Protein AF-A0A177KRY2-F1 (afdb_monomer)

Mean predicted aligned error: 4.09 Å

pLDDT: mean 91.43, std 7.75, range [54.47, 98.31]

Sequence (106 aa):
MLKSVDVFIIATMAFMISAVFRNSSLAIGVSLFLLFKGPNVTYLLAMRYEWTKYILFANTNLLQYETGSAIVEGMNFGFSIAILAVYYTAFQLLAFFVFSKRDVAA

Structure (mmCIF, N/CA/C/O backbone):
data_AF-A0A177KRY2-F1
#
_entry.id   AF-A0A177KRY2-F1
#
loop_
_atom_site.group_PDB
_atom_site.id
_atom_site.type_symbol
_atom_site.label_atom_id
_atom_site.label_alt_id
_atom_site.label_comp_id
_atom_site.label_asym_id
_atom_site.label_entity_id
_atom_site.label_seq_id
_atom_site.pdbx_PDB_ins_code
_atom_site.Cartn_x
_atom_site.Cartn_y
_atom_site.Cartn_z
_atom_site.occupancy
_atom_site.B_iso_or_equiv
_atom_site.auth_seq_id
_atom_site.auth_comp_id
_atom_site.auth_asym_id
_atom_site.auth_atom_id
_atom_site.pdbx_PDB_model_num
ATOM 1 N N . MET A 1 1 ? 1.597 14.540 -10.238 1.00 66.94 1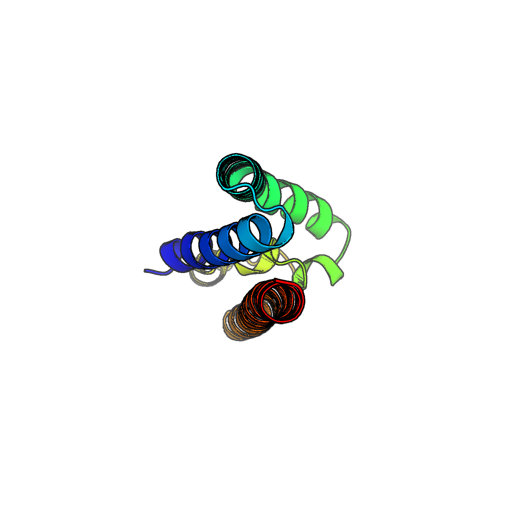 MET A N 1
ATOM 2 C CA . MET A 1 1 ? 0.379 13.699 -10.208 1.00 66.94 1 MET A CA 1
ATOM 3 C C . MET A 1 1 ? 0.688 12.229 -9.924 1.00 66.94 1 MET A C 1
ATOM 5 O O . MET A 1 1 ? 0.024 11.656 -9.084 1.00 66.94 1 MET A O 1
ATOM 9 N N . LEU A 1 2 ? 1.716 11.609 -10.515 1.00 78.69 2 LEU A N 1
ATOM 10 C CA . LEU A 1 2 ? 2.016 10.192 -10.232 1.00 78.69 2 LEU A CA 1
ATOM 11 C C . LEU A 1 2 ? 2.484 9.912 -8.788 1.00 78.69 2 LEU A C 1
ATOM 13 O O . LEU A 1 2 ? 2.095 8.906 -8.206 1.00 78.69 2 LEU A O 1
ATOM 17 N N . LYS A 1 3 ? 3.232 10.834 -8.159 1.00 79.50 3 LYS A N 1
ATOM 18 C CA . LYS A 1 3 ? 3.687 10.681 -6.757 1.00 79.50 3 LYS A CA 1
ATOM 19 C C . LYS A 1 3 ? 2.549 10.633 -5.733 1.00 79.50 3 LYS A C 1
ATOM 21 O O . LYS A 1 3 ? 2.725 10.059 -4.666 1.00 79.50 3 LYS A O 1
ATOM 26 N N . SER A 1 4 ? 1.395 11.239 -6.024 1.00 87.06 4 SER A N 1
ATOM 27 C CA . SER A 1 4 ? 0.275 11.241 -5.076 1.00 87.06 4 SER A CA 1
ATOM 28 C C . SER A 1 4 ? -0.434 9.892 -4.997 1.00 87.06 4 SER A C 1
ATOM 30 O O . SER A 1 4 ? -1.136 9.659 -4.021 1.00 87.06 4 SER A O 1
ATOM 32 N N . VAL A 1 5 ? -0.237 8.998 -5.976 1.00 91.06 5 VAL A N 1
ATOM 33 C CA . VAL A 1 5 ? -0.807 7.642 -5.944 1.00 91.06 5 VAL A CA 1
ATOM 34 C C . VAL A 1 5 ? -0.228 6.835 -4.784 1.00 91.06 5 VAL A C 1
ATOM 36 O O . VAL A 1 5 ? -0.983 6.185 -4.070 1.00 91.06 5 VAL A O 1
ATOM 39 N N . ASP A 1 6 ? 1.080 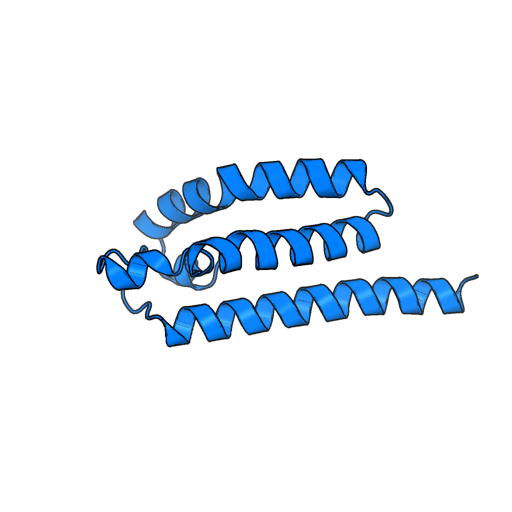6.935 -4.542 1.00 90.75 6 ASP A N 1
ATOM 40 C CA . ASP A 1 6 ? 1.745 6.264 -3.420 1.00 90.75 6 ASP A CA 1
ATOM 41 C C . ASP A 1 6 ? 1.133 6.693 -2.080 1.00 90.75 6 ASP A C 1
ATOM 43 O O . ASP A 1 6 ? 0.601 5.877 -1.331 1.00 90.75 6 ASP A O 1
ATOM 47 N N . VAL A 1 7 ? 1.069 8.006 -1.836 1.00 92.44 7 VAL A N 1
ATOM 48 C CA . VAL A 1 7 ? 0.472 8.565 -0.612 1.00 92.44 7 VAL A CA 1
ATOM 49 C C . VAL A 1 7 ? -1.002 8.179 -0.474 1.00 92.44 7 VAL A C 1
ATOM 51 O O . VAL A 1 7 ? -1.444 7.842 0.623 1.00 92.44 7 VAL A O 1
ATOM 54 N N . PHE A 1 8 ? -1.762 8.193 -1.571 1.00 94.81 8 PHE A N 1
ATOM 55 C CA . PHE A 1 8 ? -3.168 7.793 -1.574 1.00 94.81 8 PHE A CA 1
ATOM 56 C C . PHE A 1 8 ? -3.344 6.331 -1.147 1.00 94.81 8 PHE A C 1
ATOM 58 O O . PHE A 1 8 ? -4.126 6.039 -0.242 1.00 94.81 8 PHE A O 1
ATOM 65 N N . ILE A 1 9 ? -2.578 5.411 -1.733 1.00 96.50 9 ILE A N 1
ATOM 66 C CA . ILE A 1 9 ? -2.648 3.987 -1.396 1.00 96.50 9 ILE A CA 1
ATOM 67 C C . ILE A 1 9 ? -2.214 3.751 0.056 1.00 96.50 9 ILE A C 1
ATOM 69 O O . ILE A 1 9 ? -2.898 3.040 0.795 1.00 96.50 9 ILE A O 1
ATOM 73 N N . ILE A 1 10 ? -1.150 4.410 0.516 1.00 95.62 10 ILE A N 1
ATOM 74 C CA . ILE A 1 10 ? -0.710 4.329 1.915 1.00 95.62 10 ILE A CA 1
ATOM 75 C C . ILE A 1 10 ? -1.765 4.886 2.876 1.00 95.62 10 ILE A C 1
ATOM 77 O O . ILE A 1 10 ? -1.978 4.303 3.937 1.00 95.62 10 ILE A O 1
ATOM 81 N N . ALA A 1 11 ? -2.483 5.951 2.512 1.00 95.88 11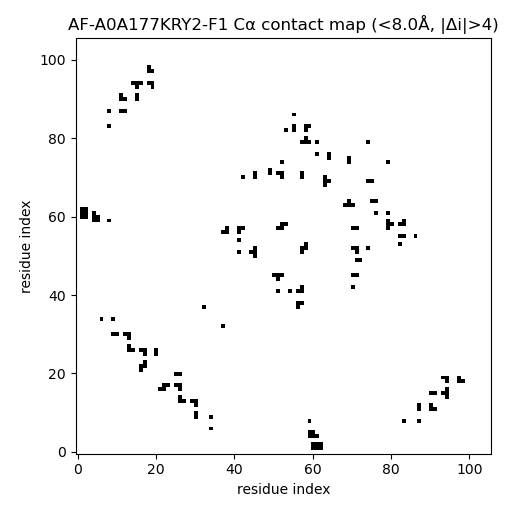 ALA A N 1
ATOM 82 C CA . ALA A 1 11 ? -3.584 6.467 3.322 1.00 95.88 11 ALA A CA 1
ATOM 83 C C . ALA A 1 11 ? -4.732 5.449 3.446 1.00 95.88 11 ALA A C 1
ATOM 85 O O . ALA A 1 11 ? -5.284 5.272 4.532 1.00 95.88 11 ALA A O 1
ATOM 86 N N . THR A 1 12 ? -5.056 4.723 2.372 1.00 96.75 12 THR A N 1
ATOM 87 C CA . THR A 1 12 ? -6.088 3.668 2.411 1.00 96.75 12 THR A CA 1
ATOM 88 C C . THR A 1 12 ? -5.652 2.462 3.249 1.00 96.75 12 THR A C 1
ATOM 90 O O . THR A 1 12 ? -6.454 1.900 3.994 1.00 96.75 12 THR A O 1
ATOM 93 N N . MET A 1 13 ? -4.360 2.122 3.224 1.00 97.25 13 MET A N 1
ATOM 94 C CA . MET A 1 13 ? -3.773 1.129 4.125 1.00 97.25 13 MET A CA 1
ATOM 95 C C . MET A 1 13 ? -3.841 1.595 5.585 1.00 97.25 13 MET A C 1
ATOM 97 O O . MET A 1 13 ? -4.259 0.829 6.451 1.00 97.25 13 MET A O 1
ATOM 101 N N . ALA A 1 14 ? -3.492 2.855 5.863 1.00 97.00 14 ALA A N 1
ATOM 102 C CA . ALA A 1 14 ? -3.583 3.445 7.197 1.00 97.00 14 ALA A CA 1
ATOM 103 C C . ALA A 1 14 ? -5.017 3.407 7.734 1.00 97.00 14 ALA A C 1
ATOM 105 O O . ALA A 1 14 ? -5.238 3.060 8.892 1.00 97.00 14 ALA A O 1
ATOM 106 N N . PHE A 1 15 ? -5.998 3.711 6.886 1.00 96.62 15 PHE A N 1
ATOM 107 C CA . PHE A 1 15 ? -7.412 3.594 7.224 1.00 96.62 15 PHE A CA 1
ATOM 108 C C . PHE A 1 15 ? -7.813 2.152 7.569 1.00 96.62 15 PHE A C 1
ATOM 110 O O . PHE A 1 15 ? -8.464 1.918 8.585 1.00 96.62 15 PHE A O 1
ATOM 117 N N . MET A 1 16 ? -7.379 1.168 6.780 1.00 97.19 16 MET A N 1
ATOM 118 C CA . MET A 1 16 ? -7.632 -0.242 7.090 1.00 97.19 16 MET A CA 1
ATOM 119 C C . MET A 1 16 ? -6.988 -0.657 8.422 1.00 97.19 16 MET A C 1
ATOM 121 O O . MET A 1 16 ? -7.654 -1.264 9.261 1.00 97.19 16 MET A O 1
ATOM 125 N N . ILE A 1 17 ? -5.736 -0.265 8.671 1.00 96.38 17 ILE A N 1
ATOM 126 C CA . ILE A 1 17 ? -5.043 -0.542 9.937 1.00 96.38 17 ILE A CA 1
ATOM 127 C C . ILE A 1 17 ? -5.776 0.128 11.109 1.00 96.38 17 ILE A C 1
ATOM 129 O O . ILE A 1 17 ? -5.972 -0.507 12.144 1.00 96.38 17 ILE A O 1
ATOM 133 N N . SER A 1 18 ? -6.233 1.376 10.974 1.00 96.50 18 SER A N 1
ATOM 134 C CA . SER A 1 18 ? -6.953 2.060 12.057 1.00 96.50 18 SER A CA 1
ATOM 135 C C . SER A 1 18 ? -8.287 1.381 12.377 1.00 96.50 18 SER A C 1
ATOM 137 O O . SER A 1 18 ? -8.626 1.241 13.553 1.00 96.50 18 SER A O 1
ATOM 139 N N . ALA A 1 19 ? -9.000 0.887 11.359 1.00 93.75 19 ALA A N 1
ATOM 140 C CA . ALA A 1 19 ? -10.235 0.126 11.524 1.00 93.75 19 ALA A CA 1
ATOM 141 C C . ALA A 1 19 ? -9.992 -1.212 12.245 1.00 93.75 19 ALA A C 1
ATOM 143 O O . ALA A 1 19 ? -10.692 -1.526 13.212 1.00 93.75 19 ALA A O 1
ATOM 144 N N . VAL A 1 20 ? -8.973 -1.967 11.812 1.00 93.75 20 VAL A N 1
ATOM 145 C CA . VAL A 1 20 ? -8.607 -3.286 12.357 1.00 93.75 20 VAL A CA 1
ATOM 146 C C . VAL A 1 20 ? -8.099 -3.180 13.796 1.00 93.75 20 VAL A C 1
ATOM 148 O O . VAL A 1 20 ? -8.595 -3.876 14.681 1.00 93.75 20 VAL A O 1
ATOM 151 N N . PHE A 1 21 ? -7.134 -2.294 14.051 1.00 93.38 21 PHE A N 1
ATOM 152 C CA . PHE A 1 21 ? -6.469 -2.165 15.352 1.00 93.38 21 PHE A CA 1
ATOM 153 C C . PHE A 1 21 ? -7.172 -1.201 16.311 1.00 93.38 21 PHE A C 1
ATOM 155 O O . PHE A 1 21 ? -6.772 -1.094 17.469 1.00 93.38 21 PHE A O 1
ATOM 162 N N . ARG A 1 22 ? -8.211 -0.490 15.853 1.00 90.62 22 ARG A N 1
ATOM 163 C CA . ARG A 1 22 ? -8.965 0.507 16.636 1.00 90.62 22 ARG A CA 1
ATOM 164 C C . ARG A 1 22 ? -8.074 1.598 17.246 1.00 90.62 22 ARG A C 1
ATOM 166 O O . ARG A 1 22 ? -8.377 2.126 18.312 1.00 90.62 22 ARG A O 1
ATOM 173 N N . ASN A 1 23 ? -6.965 1.926 16.586 1.00 93.69 23 ASN A N 1
ATOM 174 C CA . ASN A 1 23 ? -5.981 2.880 17.086 1.00 93.69 23 ASN A CA 1
ATOM 175 C C . ASN A 1 23 ? -5.401 3.710 15.936 1.00 93.69 23 ASN A C 1
ATOM 177 O O . ASN A 1 23 ? -4.586 3.229 15.146 1.00 93.69 23 ASN A O 1
ATOM 181 N N . SER A 1 24 ? -5.814 4.977 15.862 1.00 92.75 24 SER A N 1
ATOM 182 C CA . SER A 1 24 ? -5.371 5.911 14.824 1.00 92.75 24 SER A CA 1
ATOM 183 C C . SER A 1 24 ? -3.889 6.267 14.948 1.00 92.75 24 SER A C 1
ATOM 185 O O . SER A 1 24 ? -3.208 6.377 13.934 1.00 92.75 24 SER A O 1
ATOM 187 N N . SER A 1 25 ? -3.358 6.388 16.169 1.00 94.62 25 SER A N 1
ATOM 188 C CA . SER A 1 25 ? -1.938 6.694 16.395 1.00 94.62 25 SER A CA 1
ATOM 189 C C . SER A 1 25 ? -1.036 5.557 15.918 1.00 94.62 25 SER A C 1
ATOM 191 O O . SER A 1 25 ? -0.034 5.800 15.246 1.00 94.62 25 SER A O 1
ATOM 193 N N . LEU A 1 26 ? -1.424 4.308 16.202 1.00 95.06 26 LEU A N 1
ATOM 194 C CA . LEU A 1 26 ? -0.730 3.121 15.699 1.00 95.06 26 LEU A CA 1
ATOM 195 C C . LEU A 1 26 ? -0.782 3.073 14.173 1.00 95.06 26 LEU A C 1
ATOM 197 O O . LEU A 1 26 ? 0.245 2.863 13.534 1.00 95.06 26 LEU A O 1
ATOM 201 N N . ALA A 1 27 ? -1.954 3.314 13.586 1.00 95.44 27 ALA A N 1
ATOM 202 C CA . ALA A 1 27 ? -2.119 3.306 12.140 1.00 95.44 27 ALA A CA 1
ATOM 203 C C . ALA A 1 27 ? -1.225 4.335 11.439 1.00 95.44 27 ALA A C 1
ATOM 205 O O . ALA A 1 27 ? -0.565 3.996 10.456 1.00 95.44 27 ALA A O 1
ATOM 206 N N . ILE A 1 28 ? -1.153 5.558 11.970 1.00 95.00 28 ILE A N 1
ATOM 207 C CA . ILE A 1 28 ? -0.263 6.606 11.459 1.00 95.00 28 ILE A CA 1
ATOM 208 C C . ILE A 1 28 ? 1.198 6.157 11.569 1.00 95.00 28 ILE A C 1
ATOM 210 O O . ILE A 1 28 ? 1.917 6.181 10.572 1.00 95.00 28 ILE A O 1
ATOM 214 N N . GLY A 1 29 ? 1.629 5.696 12.748 1.00 96.12 29 GLY A N 1
ATOM 215 C CA . GLY A 1 29 ? 3.014 5.280 12.982 1.00 96.12 29 GLY A CA 1
ATOM 216 C C . GLY A 1 29 ? 3.458 4.135 12.068 1.00 96.12 29 GLY A C 1
ATOM 217 O O . GLY A 1 29 ? 4.500 4.228 11.418 1.00 96.12 29 GLY A O 1
ATOM 218 N N . VAL A 1 30 ? 2.643 3.083 11.959 1.00 96.06 30 VAL A N 1
ATOM 219 C CA . VAL A 1 30 ? 2.928 1.925 11.098 1.00 96.06 30 VAL A CA 1
ATOM 220 C C . VAL A 1 30 ? 2.933 2.324 9.625 1.00 96.06 30 VAL A C 1
ATOM 222 O O . VAL A 1 30 ? 3.832 1.930 8.887 1.00 96.06 30 VAL A O 1
ATOM 225 N N . SER A 1 31 ? 1.975 3.138 9.184 1.00 94.81 31 SER A N 1
ATOM 226 C CA . SER A 1 31 ? 1.872 3.516 7.770 1.00 94.81 31 SER A CA 1
ATOM 227 C C . SER A 1 31 ? 3.007 4.431 7.335 1.00 94.81 31 SER A C 1
ATOM 229 O O . SER A 1 31 ? 3.541 4.249 6.246 1.00 94.81 31 SER A O 1
ATOM 231 N N . LEU A 1 32 ? 3.438 5.360 8.194 1.00 94.56 32 LEU A N 1
ATOM 232 C CA . LEU A 1 32 ? 4.626 6.177 7.940 1.00 94.56 32 LEU A CA 1
ATOM 233 C C . LEU A 1 32 ? 5.893 5.322 7.910 1.00 94.56 32 LEU A C 1
ATOM 235 O O . LEU A 1 32 ? 6.713 5.470 7.008 1.00 94.56 32 LEU A O 1
ATOM 239 N N . PHE A 1 33 ? 6.044 4.390 8.853 1.00 95.88 33 PHE A N 1
ATOM 240 C CA . PHE A 1 33 ? 7.167 3.456 8.834 1.00 95.88 33 PHE A CA 1
ATOM 241 C C . PHE A 1 33 ? 7.218 2.670 7.517 1.00 95.88 33 PHE A C 1
ATOM 243 O O . PHE A 1 33 ? 8.269 2.590 6.879 1.00 95.88 33 PHE A O 1
ATOM 250 N N . LEU A 1 34 ? 6.076 2.141 7.075 1.00 94.88 34 LEU A N 1
ATOM 251 C CA . LEU A 1 34 ? 5.956 1.389 5.831 1.00 94.88 34 LEU A CA 1
ATOM 252 C C . LEU A 1 34 ? 6.145 2.257 4.582 1.00 94.88 34 LEU A C 1
ATOM 254 O O . LEU A 1 34 ? 6.764 1.787 3.635 1.00 94.88 34 LEU A O 1
ATOM 258 N N . LEU A 1 35 ? 5.702 3.516 4.588 1.00 92.44 35 LEU A N 1
ATOM 259 C CA . LEU A 1 35 ? 5.941 4.461 3.492 1.00 92.44 35 LEU A CA 1
ATOM 260 C C . LEU A 1 35 ? 7.441 4.615 3.212 1.00 92.44 35 LEU A C 1
ATOM 262 O O . LEU A 1 35 ? 7.872 4.577 2.064 1.00 92.44 35 LEU A O 1
ATOM 266 N N . PHE A 1 36 ? 8.256 4.740 4.263 1.00 91.31 36 PHE A N 1
ATOM 267 C CA . PHE A 1 36 ? 9.700 4.911 4.100 1.00 91.31 36 PHE A CA 1
ATOM 268 C C . PHE A 1 36 ? 10.450 3.588 3.922 1.00 91.31 36 PHE A C 1
ATOM 270 O O . PHE A 1 36 ? 11.402 3.513 3.146 1.00 91.31 36 PHE A O 1
ATOM 277 N N . LYS A 1 37 ? 10.078 2.530 4.650 1.00 95.06 37 LYS A N 1
ATOM 278 C CA . LYS A 1 37 ? 10.822 1.258 4.643 1.00 95.06 37 LYS A CA 1
ATOM 279 C C . LYS A 1 37 ? 10.335 0.266 3.595 1.00 95.06 37 LYS A C 1
ATOM 281 O O . LYS A 1 37 ? 11.162 -0.469 3.063 1.00 95.06 37 LYS A O 1
ATOM 286 N N . GLY A 1 38 ? 9.046 0.262 3.271 1.00 93.94 38 GLY A N 1
ATOM 287 C CA . GLY A 1 38 ? 8.420 -0.679 2.340 1.00 93.94 38 GLY A CA 1
ATOM 288 C C . GLY A 1 38 ? 9.118 -0.734 0.979 1.00 93.94 38 GLY A C 1
ATOM 289 O O . GLY A 1 38 ? 9.569 -1.819 0.597 1.00 93.94 38 GLY A O 1
ATOM 290 N N . PRO A 1 39 ? 9.311 0.402 0.280 1.00 92.50 39 PRO A N 1
ATOM 291 C CA . PRO A 1 39 ? 10.010 0.423 -1.005 1.00 92.50 39 PRO A CA 1
ATOM 292 C C . PRO A 1 39 ? 11.456 -0.080 -0.913 1.00 92.50 39 PRO A C 1
ATOM 294 O O . PRO A 1 39 ? 11.889 -0.865 -1.750 1.00 92.50 39 PRO A O 1
ATOM 297 N N . ASN A 1 40 ? 12.188 0.298 0.142 1.00 93.12 40 ASN A N 1
ATOM 298 C CA . ASN A 1 40 ? 13.576 -0.126 0.348 1.00 93.12 40 ASN A CA 1
ATOM 299 C C . ASN A 1 40 ? 13.699 -1.644 0.543 1.00 93.12 40 ASN A C 1
ATOM 301 O O . ASN A 1 40 ? 14.529 -2.291 -0.089 1.00 93.12 40 ASN A O 1
ATOM 305 N N . VAL A 1 41 ? 12.853 -2.224 1.398 1.00 95.12 41 VAL A N 1
ATOM 306 C CA . VAL A 1 41 ? 12.826 -3.677 1.628 1.00 95.12 41 VAL A CA 1
ATOM 307 C C . VAL A 1 41 ? 12.421 -4.413 0.353 1.00 95.12 41 VAL A C 1
ATOM 309 O O . VAL A 1 41 ? 13.031 -5.417 -0.004 1.00 95.12 41 VAL A O 1
ATOM 312 N N . THR A 1 42 ? 11.430 -3.885 -0.363 1.00 94.62 42 THR A N 1
ATOM 313 C CA . THR A 1 42 ? 10.957 -4.464 -1.623 1.00 94.62 42 THR A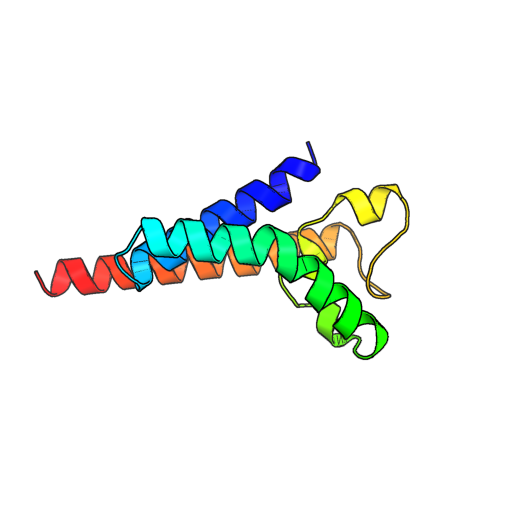 CA 1
ATOM 314 C C . THR A 1 42 ? 12.051 -4.449 -2.685 1.00 94.62 42 THR A C 1
ATOM 316 O O . THR A 1 42 ? 12.264 -5.457 -3.345 1.00 94.62 42 THR A O 1
ATOM 319 N N . TYR A 1 43 ? 12.811 -3.360 -2.800 1.00 92.75 43 TYR A N 1
ATOM 320 C CA . TYR A 1 43 ? 13.952 -3.279 -3.710 1.00 92.75 43 TYR A CA 1
ATOM 321 C C . TYR A 1 43 ? 15.025 -4.335 -3.397 1.00 92.75 43 TYR A C 1
ATOM 323 O O . TYR A 1 43 ? 15.505 -5.017 -4.298 1.00 92.75 43 TYR A O 1
ATOM 331 N N . LEU A 1 44 ? 15.355 -4.543 -2.117 1.00 94.38 44 LEU A N 1
ATOM 332 C CA . LEU A 1 44 ? 16.308 -5.584 -1.711 1.00 94.38 44 LEU A CA 1
ATOM 333 C C . LEU A 1 44 ? 15.812 -7.000 -2.044 1.00 94.38 44 LEU A C 1
ATOM 335 O O . LEU A 1 44 ? 16.607 -7.853 -2.437 1.00 94.38 44 LEU A O 1
ATOM 339 N N . LEU A 1 45 ? 14.510 -7.259 -1.900 1.00 94.31 45 LEU A N 1
ATOM 340 C CA . LEU A 1 45 ? 13.902 -8.544 -2.263 1.00 94.31 45 LEU A CA 1
ATOM 341 C C . LEU A 1 45 ? 13.850 -8.746 -3.782 1.00 94.31 45 LEU A C 1
ATOM 343 O O . LEU A 1 45 ? 14.107 -9.852 -4.260 1.00 94.31 45 LEU A O 1
ATOM 347 N N . ALA A 1 46 ? 13.589 -7.678 -4.537 1.00 93.81 46 ALA A N 1
ATOM 348 C CA . ALA A 1 46 ? 13.514 -7.696 -5.993 1.00 93.81 46 ALA A CA 1
ATOM 349 C C . ALA A 1 46 ? 14.829 -8.148 -6.642 1.00 93.81 46 ALA A C 1
ATOM 351 O O . ALA A 1 46 ? 14.796 -8.828 -7.661 1.00 93.81 46 ALA A O 1
ATOM 352 N N . MET A 1 47 ? 15.976 -7.873 -6.009 1.00 91.38 47 MET A N 1
ATOM 353 C CA . MET A 1 47 ? 17.286 -8.341 -6.484 1.00 91.38 47 MET A CA 1
ATOM 354 C C . MET A 1 47 ? 17.430 -9.867 -6.529 1.00 91.38 47 MET A C 1
ATOM 356 O O . MET A 1 47 ? 18.324 -10.377 -7.198 1.00 91.38 47 MET A O 1
ATOM 360 N N . ARG A 1 48 ? 16.619 -10.601 -5.760 1.00 92.50 48 ARG A N 1
ATOM 361 C CA . ARG A 1 48 ? 16.720 -12.063 -5.637 1.00 92.50 48 ARG A CA 1
ATOM 362 C C . ARG A 1 48 ? 15.471 -12.804 -6.089 1.00 92.50 48 ARG A C 1
ATOM 364 O O . ARG A 1 48 ? 15.551 -14.002 -6.337 1.00 92.50 48 ARG A O 1
ATOM 371 N N . TYR A 1 49 ? 14.331 -12.123 -6.160 1.00 94.06 49 TYR A N 1
ATOM 372 C CA . TYR A 1 49 ? 13.041 -12.771 -6.331 1.00 94.06 49 TYR A CA 1
ATOM 373 C C . TYR A 1 49 ? 12.117 -11.991 -7.263 1.00 94.06 49 TYR A C 1
ATOM 375 O O . TYR A 1 49 ? 11.670 -10.891 -6.938 1.00 94.06 49 TYR A O 1
ATOM 383 N N . GLU A 1 50 ? 11.719 -12.614 -8.370 1.00 91.00 50 GLU A N 1
ATOM 384 C CA . GLU A 1 50 ? 10.814 -12.004 -9.352 1.00 91.00 50 GLU A CA 1
ATOM 385 C C . GLU A 1 50 ? 9.368 -11.868 -8.864 1.00 91.00 50 GLU A C 1
ATOM 387 O O . GLU A 1 50 ? 8.636 -10.981 -9.305 1.00 91.00 50 GLU A O 1
ATOM 392 N N . TRP A 1 51 ? 8.929 -12.718 -7.930 1.00 93.88 51 TRP A N 1
ATOM 393 C CA . TRP A 1 51 ? 7.580 -12.628 -7.356 1.00 93.88 51 TRP A CA 1
ATOM 394 C C . TRP A 1 51 ? 7.366 -11.323 -6.575 1.00 93.88 51 TRP A C 1
ATOM 396 O O . TRP A 1 51 ? 6.226 -10.916 -6.353 1.00 93.88 51 TRP A O 1
ATOM 406 N N . THR A 1 52 ? 8.451 -10.622 -6.230 1.00 94.94 52 THR A N 1
ATOM 407 C CA . THR A 1 52 ? 8.433 -9.310 -5.577 1.00 94.94 52 THR A CA 1
ATOM 408 C C . THR A 1 52 ? 7.605 -8.277 -6.346 1.00 94.94 52 THR A C 1
ATOM 410 O O . THR A 1 52 ? 7.056 -7.368 -5.729 1.00 94.94 52 THR A O 1
ATOM 413 N N . LYS A 1 53 ? 7.412 -8.445 -7.664 1.00 94.50 53 LYS A N 1
ATOM 414 C CA . LYS A 1 53 ? 6.525 -7.587 -8.469 1.00 94.50 53 LYS A CA 1
ATOM 415 C C . LYS A 1 53 ? 5.080 -7.528 -7.965 1.00 94.50 53 LYS A C 1
ATOM 417 O O . LYS A 1 53 ? 4.387 -6.566 -8.262 1.00 94.50 53 LYS A O 1
ATOM 422 N N . TYR A 1 54 ? 4.616 -8.514 -7.195 1.00 95.50 54 TYR A N 1
ATOM 423 C CA . TYR A 1 54 ? 3.270 -8.516 -6.611 1.00 95.50 54 TYR A CA 1
ATOM 424 C C . TYR A 1 54 ? 3.191 -7.832 -5.242 1.00 95.50 54 TYR A C 1
ATOM 426 O O . TYR A 1 54 ? 2.094 -7.619 -4.737 1.00 95.50 54 TYR A O 1
ATOM 434 N N . ILE A 1 55 ? 4.325 -7.473 -4.631 1.00 95.62 55 ILE A N 1
ATOM 435 C CA . ILE A 1 55 ? 4.334 -6.721 -3.376 1.00 95.62 55 ILE A CA 1
ATOM 436 C C . ILE A 1 55 ? 3.787 -5.315 -3.634 1.00 95.62 55 ILE A C 1
ATOM 438 O O . ILE A 1 55 ? 4.178 -4.652 -4.595 1.00 95.62 55 ILE A O 1
ATOM 442 N N . LEU A 1 56 ? 2.925 -4.832 -2.734 1.00 95.56 56 LEU A N 1
ATOM 443 C CA . LEU A 1 56 ? 2.321 -3.498 -2.796 1.00 95.56 56 LEU A CA 1
ATOM 444 C C . LEU A 1 56 ? 3.332 -2.407 -3.188 1.00 95.56 56 LEU A C 1
ATOM 446 O O . LEU A 1 56 ? 3.153 -1.723 -4.192 1.00 95.56 56 LEU A O 1
ATOM 450 N N . PHE A 1 57 ? 4.426 -2.292 -2.432 1.00 95.31 57 PHE A N 1
ATOM 451 C CA . PHE A 1 57 ? 5.419 -1.226 -2.593 1.00 95.31 57 PHE A CA 1
ATOM 452 C C . PHE A 1 57 ? 6.252 -1.323 -3.879 1.00 95.31 57 PHE A C 1
ATOM 454 O O . PHE A 1 57 ? 6.904 -0.349 -4.238 1.00 95.31 57 PHE A O 1
ATOM 461 N N . ALA A 1 58 ? 6.228 -2.454 -4.596 1.00 95.00 58 ALA A N 1
ATOM 462 C CA . ALA A 1 58 ? 6.841 -2.539 -5.925 1.00 95.00 58 ALA A CA 1
ATOM 463 C C . ALA A 1 58 ? 6.041 -1.727 -6.961 1.00 95.00 58 ALA A C 1
ATOM 465 O O . ALA A 1 58 ? 6.577 -1.325 -7.992 1.00 95.00 58 ALA A O 1
ATOM 466 N N . ASN A 1 59 ? 4.755 -1.485 -6.681 1.00 95.31 59 ASN A N 1
ATOM 467 C CA . ASN A 1 59 ? 3.791 -0.925 -7.624 1.00 95.31 59 ASN A CA 1
ATOM 468 C C . ASN A 1 59 ? 3.354 0.506 -7.274 1.00 95.31 59 ASN A C 1
ATOM 470 O O . ASN A 1 59 ? 2.754 1.172 -8.112 1.00 95.31 59 ASN A O 1
ATOM 474 N N . THR A 1 60 ? 3.638 1.009 -6.063 1.00 93.06 60 THR A N 1
ATOM 475 C CA . THR A 1 60 ? 3.160 2.339 -5.638 1.00 93.06 60 THR A CA 1
ATOM 476 C C . THR A 1 60 ? 3.884 3.498 -6.327 1.00 93.06 60 THR A C 1
ATOM 478 O O . THR A 1 60 ? 3.272 4.533 -6.599 1.00 93.06 60 THR A O 1
ATOM 481 N N . ASN A 1 61 ? 5.167 3.336 -6.669 1.00 91.88 61 ASN A N 1
ATOM 482 C CA . ASN A 1 61 ? 5.929 4.355 -7.388 1.00 91.88 61 ASN A CA 1
ATOM 483 C C . ASN A 1 61 ? 5.739 4.241 -8.907 1.00 91.88 61 ASN A C 1
ATOM 485 O O . ASN A 1 61 ? 6.539 3.620 -9.602 1.00 91.88 61 ASN A O 1
ATOM 489 N N . LEU A 1 62 ? 4.717 4.906 -9.445 1.00 91.06 62 LEU A N 1
ATOM 490 C CA . LEU A 1 62 ? 4.440 4.890 -10.886 1.00 91.06 62 LEU A CA 1
ATOM 491 C C . LEU A 1 62 ? 5.442 5.692 -11.734 1.00 91.06 62 LEU A C 1
ATOM 493 O O . LEU A 1 62 ? 5.507 5.471 -12.942 1.00 91.06 62 LEU A O 1
ATOM 497 N N . LEU A 1 63 ? 6.248 6.585 -11.139 1.00 89.50 63 LEU A N 1
ATOM 498 C CA . LEU A 1 63 ? 7.262 7.334 -11.901 1.00 89.50 63 LEU A CA 1
ATOM 499 C C . LEU A 1 63 ? 8.364 6.430 -12.447 1.00 89.50 63 LEU A C 1
ATOM 501 O O . LEU A 1 63 ? 9.023 6.802 -13.413 1.00 89.50 63 LEU A O 1
ATOM 505 N N . GLN A 1 64 ? 8.542 5.237 -11.873 1.00 88.06 64 GLN A N 1
ATOM 506 C CA . GLN A 1 64 ? 9.527 4.267 -12.351 1.00 88.06 64 GLN A CA 1
ATOM 507 C C . GLN A 1 64 ? 9.334 3.902 -13.832 1.00 88.06 64 GLN A C 1
ATOM 509 O O . GLN A 1 64 ? 10.285 3.507 -14.500 1.00 88.06 64 GLN A O 1
ATOM 514 N N . TYR A 1 65 ? 8.117 4.062 -14.362 1.00 89.62 65 TYR A N 1
ATOM 515 C CA . TYR A 1 65 ? 7.804 3.789 -15.764 1.00 89.62 65 TYR A CA 1
ATOM 516 C C . TYR A 1 65 ? 8.108 4.956 -16.700 1.00 89.62 65 TYR A C 1
ATOM 518 O O . TYR A 1 65 ? 8.354 4.723 -17.878 1.00 89.62 65 TYR A O 1
ATOM 526 N N . GLU A 1 66 ? 8.145 6.189 -16.194 1.00 85.38 66 GLU A N 1
ATOM 527 C CA . GLU A 1 66 ? 8.563 7.350 -16.990 1.00 85.38 66 GLU A CA 1
ATOM 528 C C . GLU A 1 66 ? 10.081 7.363 -17.193 1.00 85.38 66 GLU A C 1
ATOM 530 O O . GLU A 1 66 ? 10.569 7.807 -18.227 1.00 85.38 66 GLU A O 1
ATOM 535 N N . THR A 1 67 ? 10.834 6.836 -16.224 1.00 81.06 67 THR A N 1
ATOM 536 C CA . THR A 1 67 ? 12.301 6.761 -16.279 1.00 81.06 67 THR A CA 1
ATOM 537 C C . THR A 1 67 ? 12.826 5.426 -16.813 1.00 81.06 67 THR A C 1
ATOM 539 O O . THR A 1 67 ? 14.037 5.218 -16.843 1.00 81.06 67 THR A O 1
ATOM 542 N N . GLY A 1 68 ? 11.942 4.494 -17.196 1.00 77.50 68 GLY A N 1
ATOM 543 C CA . GLY A 1 68 ? 12.318 3.151 -17.663 1.00 77.50 68 GLY A CA 1
ATOM 544 C C . GLY A 1 68 ? 13.015 2.286 -16.602 1.00 77.50 68 GLY A C 1
ATOM 545 O O . GLY A 1 68 ? 13.714 1.338 -16.940 1.00 77.50 68 GLY A O 1
ATOM 546 N N . SER A 1 69 ? 12.858 2.616 -15.319 1.00 80.12 69 SER A N 1
ATOM 547 C CA . SER A 1 69 ? 13.575 2.008 -14.190 1.00 80.12 69 SER A CA 1
ATOM 548 C C . SER A 1 69 ? 12.662 1.097 -13.365 1.00 80.12 69 SER A C 1
ATOM 550 O O . SER A 1 69 ? 12.557 1.247 -12.149 1.00 80.12 69 SER A O 1
ATOM 552 N N . ALA A 1 70 ? 11.952 0.181 -14.027 1.00 85.94 70 ALA A N 1
ATOM 553 C CA . ALA A 1 70 ? 11.107 -0.787 -13.336 1.00 85.94 70 ALA A CA 1
AT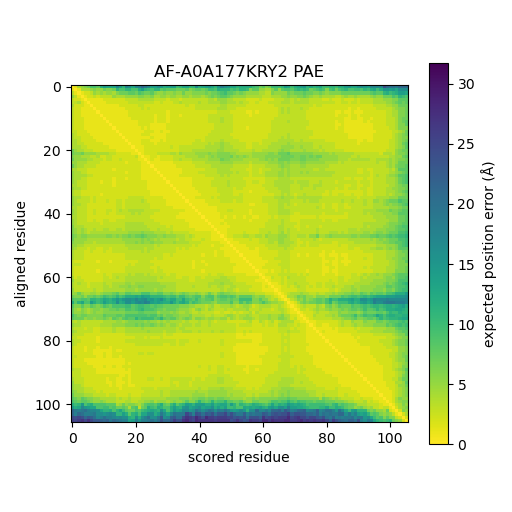OM 554 C C . ALA A 1 70 ? 11.944 -1.653 -12.377 1.00 85.94 70 ALA A C 1
ATOM 556 O O . ALA A 1 70 ? 12.977 -2.192 -12.764 1.00 85.94 70 ALA A O 1
ATOM 557 N N . ILE A 1 71 ? 11.488 -1.788 -11.127 1.00 85.94 71 ILE A N 1
ATOM 558 C CA . ILE A 1 71 ? 12.227 -2.504 -10.072 1.00 85.94 71 ILE A CA 1
ATOM 559 C C . ILE A 1 71 ? 12.360 -4.007 -10.373 1.00 85.94 71 ILE A C 1
ATOM 561 O O . ILE A 1 71 ? 13.347 -4.625 -9.981 1.00 85.94 71 ILE A O 1
ATOM 565 N N . VAL A 1 72 ? 11.376 -4.596 -11.058 1.00 89.19 72 VAL A N 1
ATOM 566 C CA . VAL A 1 72 ? 11.389 -5.998 -11.495 1.00 89.19 72 VAL A CA 1
ATOM 567 C C . VAL A 1 72 ? 11.062 -6.064 -12.983 1.00 89.19 72 VAL A C 1
ATOM 569 O O . VAL A 1 72 ? 10.213 -5.320 -13.483 1.00 89.19 72 VAL A O 1
ATOM 572 N N . GLU A 1 73 ? 11.713 -6.987 -13.685 1.00 85.62 73 GLU A N 1
ATOM 573 C CA . GLU A 1 73 ? 11.463 -7.246 -15.098 1.00 85.62 73 GLU A CA 1
ATOM 574 C C . GLU A 1 73 ? 10.002 -7.667 -15.362 1.00 85.62 73 GLU A C 1
ATOM 576 O O . GLU A 1 73 ? 9.348 -8.339 -14.557 1.00 85.62 73 GLU A O 1
ATOM 581 N N . GLY A 1 74 ? 9.455 -7.223 -16.498 1.00 84.00 74 GLY A N 1
ATOM 582 C CA . GLY A 1 74 ? 8.075 -7.501 -16.909 1.00 84.00 74 GLY A CA 1
ATOM 583 C C . GLY A 1 74 ? 7.006 -6.625 -16.243 1.00 84.00 74 GLY A C 1
ATOM 584 O O . GLY A 1 74 ? 5.829 -6.734 -16.589 1.00 84.00 74 GLY A O 1
ATOM 585 N N . MET A 1 75 ? 7.381 -5.732 -15.323 1.00 92.81 75 MET A N 1
ATOM 586 C CA . MET A 1 75 ? 6.461 -4.732 -14.784 1.00 92.81 75 MET A CA 1
ATOM 587 C C . MET A 1 75 ? 6.212 -3.614 -15.802 1.00 92.81 75 MET A C 1
ATOM 589 O O . MET A 1 75 ? 7.139 -3.071 -16.397 1.00 92.81 75 MET A O 1
ATOM 593 N N . ASN A 1 76 ? 4.953 -3.208 -15.948 1.00 92.88 76 ASN A N 1
ATOM 594 C CA . ASN A 1 76 ? 4.558 -2.047 -16.742 1.00 92.88 76 ASN A CA 1
ATOM 595 C C . ASN A 1 76 ? 3.506 -1.214 -15.994 1.00 92.88 76 ASN A C 1
ATOM 597 O O . ASN A 1 76 ? 3.009 -1.616 -14.939 1.00 92.88 76 ASN A O 1
ATOM 601 N N . PHE A 1 77 ? 3.161 -0.051 -16.549 1.00 91.81 77 PHE A N 1
ATOM 602 C CA . PHE A 1 77 ? 2.213 0.872 -15.927 1.00 91.81 77 PHE A CA 1
ATOM 603 C C . PHE A 1 77 ? 0.852 0.215 -15.635 1.00 91.81 77 PHE A C 1
ATOM 605 O O . PHE A 1 77 ? 0.342 0.318 -14.521 1.00 91.81 77 PHE A O 1
ATOM 612 N N . GLY A 1 78 ? 0.291 -0.514 -16.606 1.00 93.06 78 GLY A N 1
ATOM 613 C CA . GLY A 1 78 ? -1.001 -1.189 -16.455 1.00 93.06 78 GLY A CA 1
ATOM 614 C C . GLY A 1 78 ? -0.979 -2.287 -15.391 1.00 93.06 78 GLY A C 1
ATOM 615 O O . GLY A 1 78 ? -1.910 -2.389 -14.595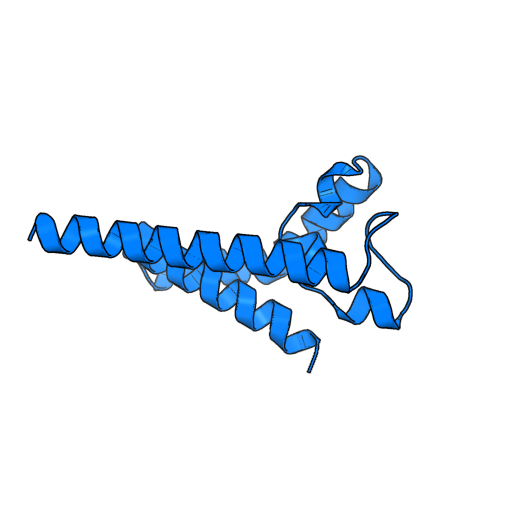 1.00 93.06 78 GLY A O 1
ATOM 616 N N . PHE A 1 79 ? 0.110 -3.056 -15.325 1.00 94.56 79 PHE A N 1
ATOM 617 C CA . PHE A 1 79 ? 0.325 -4.068 -14.292 1.00 94.56 79 PHE A CA 1
ATOM 618 C C . PHE A 1 79 ? 0.295 -3.450 -12.890 1.00 94.56 79 PHE A C 1
ATOM 620 O O . PHE A 1 79 ? -0.465 -3.911 -12.040 1.00 94.56 79 PHE A O 1
ATOM 627 N N . SER A 1 80 ? 1.046 -2.365 -12.669 1.00 95.56 80 SER A N 1
ATOM 628 C CA . SER A 1 80 ? 1.047 -1.679 -11.372 1.00 95.56 80 SER A CA 1
ATOM 629 C C . SER A 1 80 ? -0.337 -1.182 -10.983 1.00 95.56 80 SER A C 1
ATOM 631 O O . SER A 1 80 ? -0.780 -1.426 -9.864 1.00 95.56 80 SER A O 1
ATOM 633 N N . ILE A 1 81 ? -1.055 -0.532 -11.903 1.00 95.31 81 ILE A N 1
ATOM 634 C CA . ILE A 1 81 ? -2.412 -0.040 -11.632 1.00 95.31 81 ILE A CA 1
ATOM 635 C C . ILE A 1 81 ? -3.357 -1.186 -11.249 1.00 95.31 81 ILE A C 1
ATOM 637 O O . ILE A 1 81 ? -4.116 -1.046 -10.291 1.00 95.31 81 ILE A O 1
ATOM 641 N N . ALA A 1 82 ? -3.287 -2.327 -11.940 1.00 96.75 82 ALA A N 1
ATOM 642 C CA . ALA A 1 82 ? -4.109 -3.490 -11.620 1.00 96.75 82 ALA A CA 1
ATOM 643 C C . ALA A 1 82 ? -3.805 -4.042 -10.216 1.00 96.75 82 ALA A C 1
ATOM 645 O O . ALA A 1 82 ? -4.728 -4.295 -9.441 1.00 96.75 82 ALA A O 1
ATOM 646 N N . ILE A 1 83 ? -2.526 -4.168 -9.849 1.00 97.12 83 ILE A N 1
ATOM 647 C CA . ILE A 1 83 ? -2.122 -4.628 -8.513 1.00 97.12 83 ILE A CA 1
ATOM 648 C C . ILE A 1 83 ? -2.559 -3.640 -7.427 1.00 97.12 83 ILE A C 1
ATOM 650 O O . ILE A 1 83 ? -3.123 -4.050 -6.411 1.00 97.12 83 ILE A O 1
ATOM 654 N N . LEU A 1 84 ? -2.358 -2.339 -7.644 1.00 97.19 84 LEU A N 1
ATOM 655 C CA . LEU A 1 84 ? -2.799 -1.307 -6.705 1.00 97.19 84 LEU A CA 1
ATOM 656 C C . LEU A 1 84 ? -4.319 -1.326 -6.509 1.00 97.19 84 LEU A C 1
ATOM 658 O O . LEU A 1 84 ? -4.778 -1.188 -5.377 1.00 97.19 84 LEU A O 1
ATOM 662 N N . ALA A 1 85 ? -5.096 -1.547 -7.574 1.00 97.81 85 ALA A N 1
ATOM 663 C CA . ALA A 1 85 ? -6.547 -1.679 -7.483 1.00 97.81 85 ALA A CA 1
ATOM 664 C C . ALA A 1 85 ? -6.958 -2.888 -6.626 1.00 97.81 85 ALA A C 1
ATOM 666 O O . ALA A 1 85 ? -7.817 -2.750 -5.758 1.00 97.81 85 ALA A O 1
ATOM 667 N N . VAL A 1 86 ? -6.302 -4.043 -6.797 1.00 98.31 86 VAL A N 1
ATOM 668 C CA . VAL A 1 86 ? -6.553 -5.239 -5.973 1.00 98.31 86 VAL A CA 1
ATOM 669 C C . VAL A 1 86 ? -6.293 -4.954 -4.493 1.00 98.31 86 VAL A C 1
ATOM 671 O O . VAL A 1 86 ? -7.141 -5.256 -3.652 1.00 98.31 86 VAL A O 1
ATOM 674 N N . TYR A 1 87 ? -5.155 -4.338 -4.161 1.00 98.00 87 TYR A N 1
ATOM 675 C CA . TYR A 1 87 ? -4.837 -3.981 -2.776 1.00 98.00 87 TYR A CA 1
ATOM 676 C C . TYR A 1 87 ? -5.804 -2.949 -2.197 1.00 98.00 87 TYR A C 1
ATOM 678 O O . TYR A 1 87 ? -6.266 -3.120 -1.072 1.00 98.00 87 TYR A O 1
ATOM 686 N N . TYR A 1 88 ? -6.154 -1.914 -2.963 1.00 98.19 88 TYR A N 1
ATOM 687 C CA . TYR A 1 88 ? -7.142 -0.919 -2.556 1.00 98.19 88 TYR A CA 1
ATOM 688 C C . TYR A 1 88 ? -8.488 -1.571 -2.215 1.00 98.19 88 TYR A C 1
ATOM 690 O O . TYR A 1 88 ? -9.033 -1.349 -1.132 1.00 98.19 88 TYR A O 1
ATOM 698 N N . THR A 1 89 ? -8.998 -2.432 -3.101 1.00 98.31 89 THR A N 1
ATOM 699 C CA . THR A 1 89 ? -10.244 -3.167 -2.867 1.00 98.31 89 THR A CA 1
ATOM 700 C C . THR A 1 89 ? -10.134 -4.057 -1.632 1.00 98.31 89 THR A C 1
ATOM 702 O O . THR A 1 89 ? -11.032 -4.039 -0.793 1.00 98.31 89 THR A O 1
ATOM 705 N N . ALA A 1 90 ? -9.026 -4.784 -1.464 1.00 98.25 90 ALA A N 1
ATOM 706 C CA . ALA A 1 90 ? -8.801 -5.610 -0.281 1.00 98.25 90 ALA A CA 1
ATOM 707 C C . ALA A 1 90 ? -8.803 -4.780 1.015 1.00 98.25 90 ALA A C 1
ATOM 709 O O . ALA A 1 90 ? -9.439 -5.172 1.993 1.00 98.25 90 ALA A O 1
ATOM 710 N N . PHE A 1 91 ? -8.151 -3.614 1.025 1.00 97.69 91 PHE A N 1
ATOM 711 C CA . PHE A 1 91 ? -8.132 -2.717 2.181 1.00 97.69 91 PHE A CA 1
ATOM 712 C C . PHE A 1 91 ? -9.526 -2.198 2.527 1.00 97.69 91 PHE A C 1
ATOM 714 O O . PHE A 1 91 ? -9.916 -2.245 3.695 1.00 97.69 91 PHE A O 1
ATOM 721 N N . GLN A 1 92 ? -10.298 -1.768 1.526 1.00 97.56 92 GLN A N 1
ATOM 722 C CA . GLN A 1 92 ? -11.652 -1.267 1.739 1.00 97.56 92 GLN A CA 1
ATOM 723 C C . GLN A 1 92 ? -12.596 -2.367 2.240 1.00 97.56 92 GLN A C 1
ATOM 725 O O . GLN A 1 92 ? -13.375 -2.129 3.163 1.00 97.56 92 GLN A O 1
ATOM 730 N N . LEU A 1 93 ? -12.505 -3.577 1.677 1.00 97.12 93 LEU A N 1
ATOM 731 C CA . LEU A 1 93 ? -13.30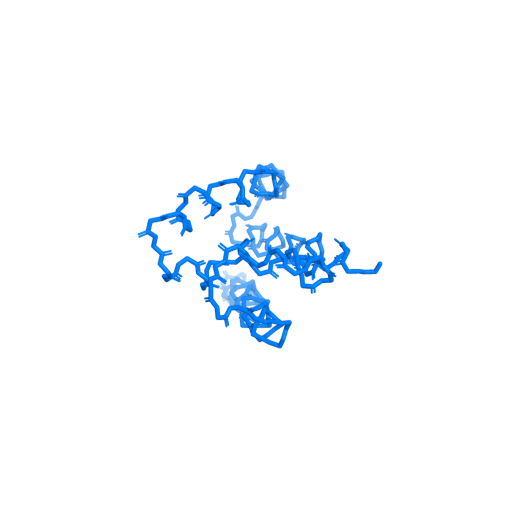9 -4.724 2.101 1.00 97.12 93 LEU A CA 1
ATOM 732 C C . LEU A 1 93 ? -12.978 -5.156 3.529 1.00 97.12 93 LEU A C 1
ATOM 734 O O . LEU A 1 93 ? -13.894 -5.400 4.309 1.00 97.12 93 LEU A O 1
ATOM 738 N N . LEU A 1 94 ? -11.695 -5.219 3.893 1.00 96.19 94 LEU A N 1
ATOM 739 C CA . LEU A 1 94 ? -11.282 -5.556 5.257 1.00 96.19 94 LEU A CA 1
ATOM 740 C C . LEU A 1 94 ? -11.751 -4.504 6.262 1.00 96.19 94 LEU A C 1
ATOM 742 O O . LEU A 1 94 ? -12.306 -4.862 7.300 1.00 96.19 94 LEU A O 1
ATOM 746 N N . ALA A 1 95 ? -11.577 -3.219 5.947 1.00 95.00 95 ALA A N 1
ATOM 747 C CA . ALA A 1 95 ? -12.057 -2.136 6.797 1.00 95.00 95 ALA A CA 1
ATOM 748 C C . ALA A 1 95 ? -13.581 -2.213 6.983 1.00 95.00 95 ALA A C 1
ATOM 750 O O . ALA A 1 95 ? -14.067 -2.207 8.114 1.00 95.00 95 ALA A O 1
ATOM 751 N N . PHE A 1 96 ? -14.327 -2.363 5.884 1.00 94.25 96 PHE A N 1
ATOM 752 C CA . PHE A 1 96 ? -15.78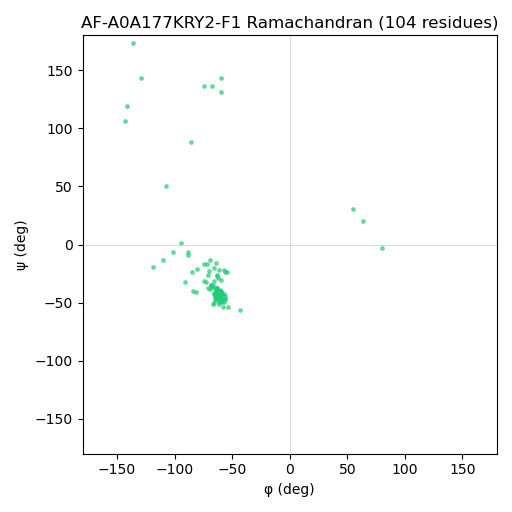3 -2.490 5.908 1.00 94.25 96 PHE A CA 1
ATOM 753 C C . PHE A 1 96 ? -16.243 -3.712 6.706 1.00 94.25 96 PHE A C 1
ATOM 755 O O . PHE A 1 96 ? -17.071 -3.575 7.598 1.00 94.25 96 PHE A O 1
ATOM 762 N N . PHE A 1 97 ? -15.666 -4.888 6.453 1.00 94.25 97 PHE A N 1
ATOM 763 C CA . PHE A 1 97 ? -16.005 -6.117 7.168 1.00 94.25 97 PHE A CA 1
ATOM 764 C C . PHE A 1 97 ? -15.803 -5.975 8.680 1.00 94.25 97 PHE A C 1
ATOM 766 O O . PHE A 1 97 ? -16.653 -6.401 9.463 1.00 94.25 97 PHE A O 1
ATOM 773 N N . VAL A 1 98 ? -14.699 -5.349 9.104 1.00 92.56 98 VAL A N 1
ATOM 774 C CA . VAL A 1 98 ? -14.440 -5.082 10.523 1.00 92.56 98 VAL A CA 1
ATOM 775 C C . VAL A 1 98 ? -15.472 -4.120 11.108 1.00 92.56 98 VAL A C 1
ATOM 777 O O . VAL A 1 98 ? -15.892 -4.333 12.244 1.00 92.56 98 VAL A O 1
ATOM 780 N N . PHE A 1 99 ? -15.910 -3.099 10.369 1.00 87.56 99 PHE A N 1
ATOM 781 C CA . PHE A 1 99 ? -16.996 -2.223 10.816 1.00 87.56 99 PHE A CA 1
ATOM 782 C C . PHE A 1 99 ? -18.331 -2.967 10.919 1.00 87.56 99 PHE A C 1
ATOM 784 O O . PHE A 1 99 ? -18.925 -2.968 11.992 1.00 87.56 99 PHE A O 1
ATOM 791 N N . SER A 1 100 ? -18.746 -3.708 9.889 1.00 86.69 100 SER A N 1
ATOM 792 C CA . SER A 1 100 ? -20.017 -4.446 9.908 1.00 86.69 100 SER A CA 1
ATOM 793 C C . SER A 1 100 ? -20.085 -5.475 11.035 1.00 86.69 100 SER A C 1
ATOM 795 O O . SER A 1 100 ? -21.110 -5.606 11.696 1.00 86.69 100 SER A O 1
ATOM 797 N N . LYS A 1 101 ? -18.985 -6.188 11.319 1.00 82.44 101 LYS A N 1
ATOM 798 C CA . LYS A 1 101 ? -18.940 -7.120 12.457 1.00 82.44 101 LYS A CA 1
ATOM 799 C C . LYS A 1 101 ? -19.120 -6.427 13.807 1.00 82.44 101 LYS A C 1
ATOM 801 O O . LYS A 1 101 ? -19.519 -7.078 14.767 1.00 82.44 101 LYS A O 1
ATOM 806 N N . ARG A 1 102 ? -18.767 -5.144 13.903 1.00 75.81 102 ARG A N 1
ATOM 807 C CA . ARG A 1 102 ? -18.913 -4.351 15.126 1.00 75.81 102 ARG A CA 1
ATOM 808 C C . ARG A 1 102 ? -20.328 -3.828 15.280 1.00 75.81 102 ARG A C 1
ATOM 810 O O . ARG A 1 102 ? -20.838 -3.914 16.385 1.00 75.81 102 ARG A O 1
ATOM 817 N N . ASP A 1 103 ? -20.949 -3.370 14.199 1.00 71.25 103 ASP A N 1
ATOM 818 C CA . ASP A 1 103 ? -22.330 -2.875 14.231 1.00 71.25 103 ASP A CA 1
ATOM 819 C C . ASP A 1 103 ? -23.325 -3.974 14.634 1.00 71.25 103 ASP A C 1
ATOM 821 O O . ASP A 1 103 ? -24.342 -3.690 15.247 1.00 71.25 103 ASP A O 1
ATOM 825 N N . VAL A 1 104 ? -23.014 -5.241 14.339 1.00 66.00 104 VAL A N 1
ATOM 826 C CA . VAL A 1 104 ? -23.830 -6.399 14.755 1.00 66.00 104 VAL A CA 1
ATOM 827 C C . VAL A 1 104 ? -23.572 -6.821 16.213 1.00 66.00 104 VAL A C 1
ATOM 829 O O . VAL A 1 104 ? -24.392 -7.518 16.804 1.00 66.00 104 VAL A O 1
ATOM 832 N N . ALA A 1 105 ? -22.428 -6.449 16.794 1.00 63.16 105 ALA A N 1
ATOM 833 C CA . ALA A 1 105 ? -22.025 -6.847 1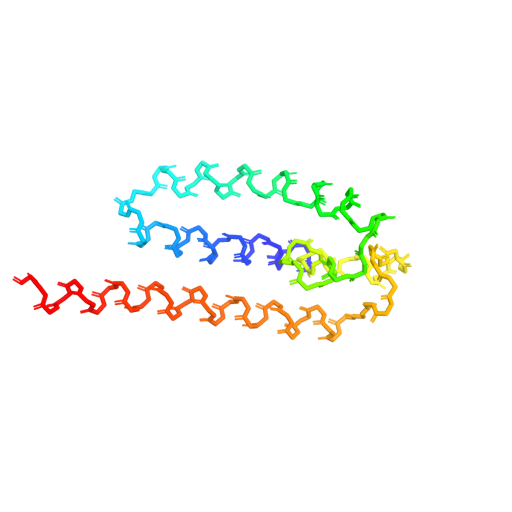8.147 1.00 63.16 105 ALA A CA 1
ATOM 834 C C . ALA A 1 105 ? -22.242 -5.753 19.212 1.00 63.16 105 ALA A C 1
ATOM 836 O O . ALA A 1 105 ? -21.992 -6.015 20.390 1.00 63.16 105 ALA A O 1
ATOM 837 N N . ALA A 1 106 ? -22.629 -4.545 18.795 1.00 54.47 106 ALA A N 1
ATOM 838 C CA . ALA A 1 106 ? -22.968 -3.407 19.649 1.00 54.47 106 ALA A CA 1
ATOM 839 C C . ALA A 1 106 ? -24.483 -3.341 19.876 1.00 54.47 106 ALA A C 1
ATOM 841 O O . ALA A 1 106 ? -24.871 -2.946 20.997 1.00 54.47 106 ALA A O 1
#

Secondary structure (DSSP, 8-state):
-THHHHHHHHHHHHHHHHHHHS-HHHHHHHHHHHHHHHHHHHHHHHTT-GGGGGSHHHHS-GGGGTTT--SSTT--HHHHHHHHHHHHHHHHHHHHHHHHHHHTT-

Solvent-accessible surface area (backbone atoms only — not comparable to full-atom values): 5800 Å² total; per-residue (Å²): 118,54,74,54,50,31,56,51,55,47,51,47,46,24,51,22,41,19,54,72,68,72,32,63,69,57,15,52,53,52,37,54,51,43,68,68,44,37,43,57,54,40,54,63,44,30,77,80,34,76,73,40,62,74,41,70,52,61,34,36,61,55,58,31,63,80,71,71,55,55,83,37,90,92,62,48,71,68,56,28,53,54,53,51,50,54,51,51,51,49,30,53,50,53,28,47,51,52,48,55,60,44,69,76,72,109

Organism: NCBI:txid29332

InterPro domains:
  IPR024295 Protein of unknown function DUF2705 [PF10920] (3-105)

Radius of gyration: 15.14 Å; Cα contacts (8 Å, |Δi|>4): 100; chains: 1; bounding box: 41×26×37 Å

Foldseek 3Di:
DLLVQLVVLLVLQLLLCCLVVVDNVVSVVVSVVCSVVVLVVLLVVQVPDQVSCLRLNLLSRLCCQVVVNRSHPPDHNVSSVVSSVVSSVVSVVSSVVSVVVVVVVD